Protein AF-A0A1Y1KYI5-F1 (afdb_monomer_lite)

Foldseek 3Di:
DVQVVVCVVVVNPDDAAAEAEDPPCVVQVVVVDVVSVLVCLVVPPPPVCSVRYDYDYLVNLCVVVPPPDFPCPVHPVDGCSDPVNVPVVSVVVVCVVCVVPVD

Structure (mmCIF, N/CA/C/O backbone):
data_AF-A0A1Y1KYI5-F1
#
_entry.id   AF-A0A1Y1KYI5-F1
#
loop_
_atom_site.group_PDB
_atom_site.id
_atom_site.type_symbol
_atom_site.label_atom_id
_atom_site.label_alt_id
_atom_site.label_comp_id
_atom_site.label_asym_id
_atom_site.label_entity_id
_atom_site.label_seq_id
_atom_site.pdbx_PDB_ins_code
_atom_site.Cartn_x
_atom_site.Cartn_y
_atom_site.Cartn_z
_atom_site.occupancy
_atom_site.B_iso_or_equiv
_atom_site.auth_seq_id
_atom_site.auth_comp_id
_atom_site.auth_asym_id
_atom_site.auth_atom_id
_atom_site.pdbx_PDB_model_num
ATOM 1 N N . SER A 1 1 ? -7.799 9.966 19.766 1.00 59.44 1 SER A N 1
ATOM 2 C CA . SER A 1 1 ? -7.273 9.879 18.382 1.00 59.44 1 SER A CA 1
ATOM 3 C C . SER A 1 1 ? -8.489 9.789 17.497 1.00 59.44 1 SER A C 1
ATOM 5 O O . SER A 1 1 ? -9.324 8.934 17.773 1.00 59.44 1 SER A O 1
ATOM 7 N N . MET A 1 2 ? -8.611 10.653 16.484 1.00 60.75 2 MET A N 1
ATOM 8 C CA . MET A 1 2 ? -9.833 10.775 15.669 1.00 60.75 2 MET A CA 1
ATOM 9 C C . MET A 1 2 ? -10.313 9.435 15.088 1.00 60.75 2 MET A C 1
ATOM 11 O O . MET A 1 2 ? -11.510 9.214 14.958 1.00 60.75 2 MET A O 1
ATOM 15 N N . ILE A 1 3 ? -9.393 8.511 14.795 1.00 59.81 3 ILE A N 1
ATOM 16 C CA . ILE A 1 3 ? -9.720 7.163 14.306 1.00 59.81 3 ILE A CA 1
ATOM 17 C C . ILE A 1 3 ? -10.379 6.319 15.401 1.00 59.81 3 ILE A C 1
ATOM 19 O O . ILE A 1 3 ? -11.403 5.694 15.153 1.00 59.81 3 ILE A O 1
ATOM 23 N N . ALA A 1 4 ? -9.836 6.327 16.621 1.00 58.91 4 ALA A N 1
ATOM 24 C CA . ALA A 1 4 ? -10.432 5.607 17.745 1.00 58.91 4 ALA A CA 1
ATOM 25 C C . ALA A 1 4 ? -11.825 6.163 18.082 1.00 58.91 4 ALA A C 1
ATOM 27 O O . ALA A 1 4 ? -12.750 5.402 18.345 1.00 58.91 4 ALA A O 1
ATOM 28 N N . GLU A 1 5 ? -11.991 7.484 17.998 1.00 59.66 5 GLU A N 1
ATOM 29 C CA . GLU A 1 5 ? -13.286 8.146 18.174 1.00 59.66 5 GLU A CA 1
ATOM 30 C C . GLU A 1 5 ? -14.283 7.753 17.072 1.00 59.66 5 GLU A C 1
ATOM 32 O O . GLU A 1 5 ? -15.436 7.481 17.387 1.00 59.66 5 GLU A O 1
ATOM 37 N N . LEU A 1 6 ? -13.851 7.619 15.811 1.00 59.66 6 LEU A N 1
ATOM 38 C CA . LEU A 1 6 ? -14.687 7.138 14.702 1.00 59.66 6 LEU A CA 1
ATOM 39 C C . LEU A 1 6 ? -15.076 5.653 14.846 1.00 59.66 6 LEU A C 1
ATOM 41 O O . LEU A 1 6 ? -16.246 5.296 14.670 1.00 59.66 6 LEU A O 1
ATOM 45 N N . SER A 1 7 ? -14.130 4.779 15.200 1.00 57.59 7 SER A N 1
ATOM 46 C CA . S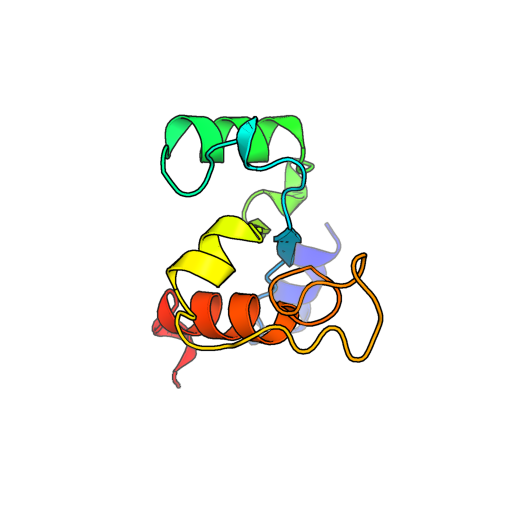ER A 1 7 ? -14.406 3.358 15.462 1.00 57.59 7 SER A CA 1
ATOM 47 C C . SER A 1 7 ? -15.364 3.173 16.644 1.00 57.59 7 SER A C 1
ATOM 49 O O . SER A 1 7 ? -16.268 2.343 16.578 1.00 57.59 7 SER A O 1
ATOM 51 N N . MET A 1 8 ? -15.232 3.983 17.700 1.00 58.41 8 MET A N 1
ATOM 52 C CA . MET A 1 8 ? -16.138 3.953 18.852 1.00 58.41 8 MET A CA 1
ATOM 53 C C . MET A 1 8 ? -17.513 4.559 18.540 1.00 58.41 8 MET A C 1
ATOM 55 O O . MET A 1 8 ? -18.531 3.967 18.891 1.00 58.41 8 MET A O 1
ATOM 59 N N . ALA A 1 9 ? -17.567 5.705 17.854 1.00 59.06 9 ALA A N 1
ATOM 60 C CA . ALA A 1 9 ? -18.816 6.392 17.518 1.00 59.06 9 ALA A CA 1
ATOM 61 C C . ALA A 1 9 ? -19.679 5.602 16.524 1.00 59.06 9 ALA A C 1
ATOM 63 O O . ALA A 1 9 ? -20.904 5.680 16.568 1.00 59.06 9 ALA A O 1
ATOM 64 N N . SER A 1 10 ? -19.057 4.805 15.652 1.00 60.72 10 SER A N 1
ATOM 65 C CA . SER A 1 10 ? -19.776 3.900 14.749 1.00 60.72 10 SER A CA 1
ATOM 66 C C . SER A 1 10 ? -20.268 2.611 15.421 1.00 60.72 10 SER A C 1
ATOM 68 O O . SER A 1 10 ? -20.989 1.839 14.788 1.00 60.72 10 SER A O 1
ATOM 70 N N . GLY A 1 11 ? -19.902 2.357 16.684 1.00 63.31 11 GLY A N 1
ATOM 71 C CA . GLY A 1 11 ? -20.197 1.103 17.378 1.00 63.31 11 GLY A CA 1
ATOM 72 C C . GLY A 1 11 ? -19.441 -0.100 16.804 1.00 63.31 11 GLY A C 1
ATOM 73 O O . GLY A 1 11 ? -19.980 -1.201 16.812 1.00 63.31 11 GLY A O 1
ATOM 74 N N . GLY A 1 12 ? -18.238 0.112 16.253 1.00 65.75 12 GLY A N 1
ATOM 75 C CA . GLY A 1 12 ? -17.418 -0.945 15.649 1.00 65.75 12 GLY A CA 1
ATOM 76 C C . GLY A 1 12 ? -17.888 -1.425 14.272 1.00 65.75 12 GLY A C 1
ATOM 77 O O . GLY A 1 12 ? -17.431 -2.458 13.805 1.00 65.75 12 GLY A O 1
ATOM 78 N N . ARG A 1 13 ? -18.799 -0.700 13.610 1.00 72.31 13 ARG A N 1
ATOM 79 C CA . ARG A 1 13 ? -19.385 -1.126 12.324 1.00 72.31 13 ARG A CA 1
ATOM 80 C C . ARG A 1 13 ? -18.467 -0.954 11.117 1.00 72.31 13 ARG A C 1
ATOM 82 O O . ARG A 1 13 ? -18.762 -1.503 10.064 1.00 72.31 13 ARG A O 1
ATOM 89 N N . TYR A 1 14 ? -17.406 -0.163 11.245 1.00 76.19 14 TYR A N 1
ATOM 90 C CA . TYR A 1 14 ? -16.504 0.134 10.139 1.00 76.19 14 TYR A CA 1
ATOM 91 C C . TYR A 1 14 ? -15.049 0.014 10.584 1.00 76.19 14 TYR A C 1
ATOM 93 O O . TYR A 1 14 ? -14.656 0.567 11.616 1.00 76.19 14 TYR A O 1
ATOM 101 N N . HIS A 1 15 ? -14.249 -0.673 9.770 1.00 85.25 15 HIS A N 1
ATOM 102 C CA . HIS A 1 15 ? -12.793 -0.664 9.859 1.00 85.25 15 HIS A CA 1
ATOM 103 C C . HIS A 1 15 ? -12.230 0.320 8.834 1.00 85.25 15 HIS A C 1
ATOM 105 O O . HIS A 1 15 ? -12.716 0.410 7.706 1.00 85.25 15 HIS A O 1
ATOM 111 N N . VAL A 1 16 ? -11.210 1.077 9.236 1.00 87.81 16 VAL A N 1
ATOM 112 C CA . VAL A 1 16 ? -10.525 2.037 8.365 1.00 87.81 16 VAL A CA 1
ATOM 113 C C . VAL A 1 16 ? -9.179 1.454 7.970 1.00 87.81 16 VAL A C 1
ATOM 115 O O . VAL A 1 16 ? -8.385 1.117 8.842 1.00 87.81 16 VAL A O 1
ATOM 118 N N . HIS A 1 17 ? -8.912 1.397 6.667 1.00 93.56 17 HIS A N 1
ATOM 119 C CA . HIS A 1 17 ? -7.629 0.972 6.111 1.00 93.56 17 HIS A CA 1
ATOM 120 C C . HIS A 1 17 ? -7.057 2.056 5.206 1.00 93.56 17 HIS A C 1
ATOM 122 O O . HIS A 1 17 ? -7.783 2.721 4.466 1.00 93.56 17 HIS A O 1
ATOM 128 N N . LEU A 1 18 ? -5.742 2.231 5.266 1.00 94.88 18 LEU A N 1
ATOM 129 C CA . LEU A 1 18 ? -4.979 3.146 4.430 1.00 94.88 18 LEU A CA 1
ATOM 130 C C . LEU A 1 18 ? -4.136 2.320 3.459 1.00 94.88 18 LEU A C 1
ATOM 132 O O . LEU A 1 18 ? -3.158 1.696 3.861 1.00 94.88 18 LEU A O 1
ATOM 136 N N . LEU A 1 19 ? -4.494 2.334 2.175 1.00 95.81 19 LEU A N 1
ATOM 137 C CA . LEU A 1 19 ? -3.682 1.715 1.126 1.00 95.81 19 LEU A CA 1
ATOM 138 C C . LEU A 1 19 ? -2.629 2.714 0.648 1.00 95.81 19 LEU A C 1
ATOM 140 O O . LEU A 1 19 ? -2.943 3.673 -0.059 1.00 95.81 19 LEU A O 1
ATOM 144 N N . VAL A 1 20 ? -1.374 2.499 1.037 1.00 95.31 20 VAL A N 1
ATOM 145 C CA . VAL A 1 20 ? -0.285 3.458 0.814 1.00 95.31 20 VAL A CA 1
ATOM 146 C C . VAL A 1 20 ? 0.680 2.925 -0.237 1.00 95.31 20 VAL A C 1
ATOM 148 O O . VAL A 1 20 ? 1.333 1.903 -0.036 1.00 95.31 20 VAL A O 1
ATOM 151 N N . GLN A 1 21 ? 0.800 3.639 -1.357 1.00 94.38 21 GLN A N 1
ATOM 152 C CA . GLN A 1 21 ? 1.774 3.274 -2.380 1.00 94.38 21 GLN A CA 1
ATOM 153 C C . GLN A 1 21 ? 3.191 3.623 -1.910 1.00 94.38 21 GLN A C 1
ATOM 155 O O . GLN A 1 21 ? 3.465 4.769 -1.546 1.00 94.38 21 GLN A O 1
ATOM 160 N N . VAL A 1 22 ? 4.114 2.670 -2.009 1.00 94.31 22 VAL A N 1
ATOM 161 C CA . VAL A 1 22 ? 5.552 2.937 -1.908 1.00 94.31 22 VAL A CA 1
ATOM 162 C C . VAL A 1 22 ? 6.106 3.206 -3.303 1.00 94.31 22 VAL A C 1
ATOM 164 O O . VAL A 1 22 ? 6.015 2.367 -4.199 1.00 94.31 22 VAL A O 1
ATOM 167 N N . LYS A 1 23 ? 6.680 4.398 -3.485 1.00 90.19 23 LYS A N 1
ATOM 168 C CA . LYS A 1 23 ? 7.430 4.765 -4.693 1.00 90.19 23 LYS A CA 1
ATOM 169 C C . LYS A 1 23 ? 8.872 4.265 -4.610 1.00 90.19 23 LYS A C 1
ATOM 171 O O . LYS A 1 23 ? 9.374 4.001 -3.520 1.00 90.19 23 LYS A O 1
ATOM 176 N N . GLU A 1 24 ? 9.535 4.186 -5.764 1.00 85.19 24 GLU A N 1
ATOM 177 C CA . GLU A 1 24 ? 10.917 3.689 -5.884 1.00 85.19 24 GLU A CA 1
ATOM 178 C C . GLU A 1 24 ? 11.087 2.282 -5.279 1.00 85.19 24 GLU A C 1
ATOM 180 O O . GLU A 1 24 ? 12.047 1.999 -4.564 1.00 85.19 24 GLU A O 1
ATOM 185 N N . ASP A 1 25 ? 10.141 1.384 -5.553 1.00 79.81 25 ASP A N 1
ATOM 186 C CA . ASP A 1 25 ? 10.071 0.042 -4.962 1.00 79.81 25 ASP A CA 1
ATOM 187 C C . ASP A 1 25 ? 11.264 -0.867 -5.303 1.00 79.81 25 ASP A C 1
ATOM 189 O O . ASP A 1 25 ? 11.590 -1.759 -4.524 1.00 79.81 25 ASP A O 1
ATOM 193 N N . GLY A 1 26 ? 12.018 -0.578 -6.367 1.00 83.75 26 GLY A N 1
ATOM 194 C CA . GLY A 1 26 ? 13.325 -1.204 -6.609 1.00 83.75 26 GLY A CA 1
ATOM 195 C C . GLY A 1 26 ? 14.361 -0.950 -5.498 1.00 83.75 26 GLY A C 1
ATOM 196 O O . GLY A 1 26 ? 15.224 -1.790 -5.258 1.00 83.75 26 GLY A O 1
ATOM 197 N N . LYS A 1 27 ? 14.270 0.177 -4.776 1.00 86.50 27 LYS A N 1
ATOM 198 C CA . LYS A 1 27 ? 15.087 0.462 -3.576 1.00 86.50 27 LYS A CA 1
ATOM 199 C C . LYS A 1 27 ? 14.444 -0.074 -2.294 1.00 86.50 27 LYS A C 1
ATOM 201 O O . LYS A 1 27 ? 15.077 -0.082 -1.238 1.00 86.50 27 LYS A O 1
ATOM 206 N N . HIS A 1 28 ? 13.175 -0.469 -2.369 1.00 86.50 28 HIS A N 1
ATOM 207 C CA . HIS A 1 28 ? 12.318 -0.768 -1.228 1.00 86.50 28 HIS A CA 1
ATOM 208 C C . HIS A 1 28 ? 11.478 -2.009 -1.527 1.00 86.50 28 HIS A C 1
ATOM 210 O O . HIS A 1 28 ? 10.283 -1.878 -1.807 1.00 86.50 28 HIS A O 1
ATOM 216 N N . PRO A 1 29 ? 12.088 -3.207 -1.471 1.00 86.75 29 PRO A N 1
ATOM 217 C CA . PRO A 1 29 ? 11.473 -4.456 -1.916 1.00 86.75 29 PRO A CA 1
ATOM 218 C C . PRO A 1 29 ? 10.446 -4.990 -0.901 1.00 86.75 29 PRO A C 1
ATOM 220 O O . PRO A 1 29 ? 10.481 -6.151 -0.511 1.00 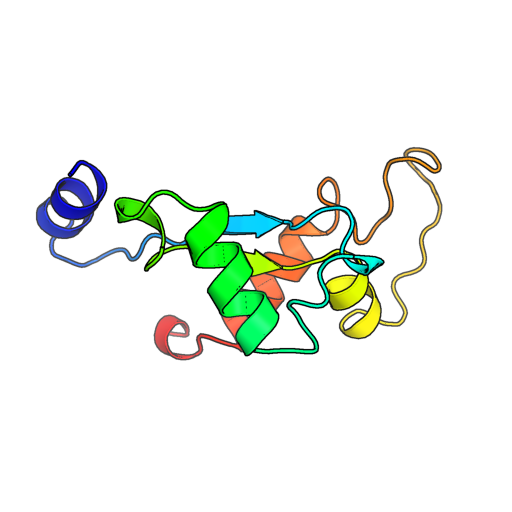86.75 29 PRO A O 1
ATOM 223 N N . ILE A 1 30 ? 9.506 -4.144 -0.470 1.00 91.12 30 ILE A N 1
ATOM 224 C CA . ILE A 1 30 ? 8.541 -4.419 0.603 1.00 91.12 30 ILE A CA 1
ATOM 225 C C . ILE A 1 30 ? 7.603 -5.595 0.306 1.00 91.12 30 ILE A C 1
ATOM 227 O O . ILE A 1 30 ? 6.994 -6.138 1.218 1.00 91.12 30 ILE A O 1
ATOM 231 N N . TRP A 1 31 ? 7.461 -5.978 -0.964 1.00 86.19 31 TRP A N 1
ATOM 232 C CA . TRP A 1 31 ? 6.623 -7.104 -1.371 1.00 86.19 31 TRP A CA 1
ATOM 233 C C . TRP A 1 31 ? 7.391 -8.437 -1.386 1.00 86.19 31 TRP A C 1
ATOM 235 O O . TRP A 1 31 ? 6.765 -9.491 -1.352 1.00 86.19 31 TRP A O 1
ATOM 245 N N . ALA A 1 32 ? 8.728 -8.397 -1.432 1.00 87.44 32 ALA A N 1
ATOM 246 C CA . ALA A 1 32 ? 9.596 -9.576 -1.472 1.00 87.44 32 ALA A CA 1
ATOM 247 C C . ALA A 1 32 ? 10.302 -9.851 -0.130 1.00 87.44 32 ALA A C 1
ATOM 249 O O . ALA A 1 32 ? 10.770 -10.965 0.094 1.00 87.44 32 ALA A O 1
ATOM 250 N N . ASP A 1 33 ? 10.377 -8.853 0.755 1.00 92.25 33 ASP A N 1
ATOM 251 C CA . ASP A 1 33 ? 11.044 -8.932 2.055 1.00 92.25 33 ASP A CA 1
ATOM 252 C C . ASP A 1 33 ? 10.169 -8.316 3.160 1.00 92.25 33 ASP A C 1
ATOM 254 O O . ASP A 1 33 ? 9.871 -7.116 3.171 1.00 92.25 33 ASP A O 1
ATOM 258 N N . HIS A 1 34 ? 9.773 -9.157 4.118 1.00 92.56 34 HIS A N 1
ATOM 259 C CA . HIS A 1 34 ? 8.936 -8.759 5.245 1.00 92.56 34 HIS A CA 1
ATOM 260 C C . HIS A 1 34 ? 9.656 -7.823 6.228 1.00 92.56 34 HIS A C 1
ATOM 262 O O . HIS A 1 34 ? 9.029 -6.918 6.782 1.00 92.56 34 HIS A O 1
ATOM 268 N N . GLU A 1 35 ? 10.967 -7.975 6.434 1.00 95.00 35 GLU A N 1
ATOM 269 C CA . GLU A 1 35 ? 11.716 -7.060 7.301 1.00 95.00 35 GLU A CA 1
ATOM 270 C C . GLU A 1 35 ? 11.795 -5.668 6.668 1.00 95.00 35 GLU A C 1
ATOM 272 O O . GLU A 1 35 ? 11.576 -4.659 7.347 1.00 95.00 35 GLU A O 1
ATOM 277 N N . ALA A 1 36 ? 12.015 -5.603 5.350 1.00 94.00 36 ALA A N 1
ATOM 278 C CA . ALA A 1 36 ? 11.962 -4.352 4.599 1.00 94.00 36 ALA A CA 1
ATOM 279 C C . ALA A 1 36 ? 10.575 -3.688 4.675 1.00 94.00 36 ALA A C 1
ATOM 281 O O . ALA A 1 36 ? 10.493 -2.464 4.818 1.00 94.00 36 ALA A O 1
ATOM 282 N N . TYR A 1 37 ? 9.492 -4.475 4.631 1.00 95.19 37 TYR A N 1
ATOM 283 C CA . TYR A 1 37 ? 8.119 -3.992 4.821 1.00 95.19 37 TYR A CA 1
ATOM 284 C C . TYR A 1 37 ? 7.926 -3.338 6.195 1.00 95.19 37 TYR A C 1
ATOM 286 O O . TYR A 1 37 ? 7.516 -2.177 6.282 1.00 95.19 37 TYR A O 1
ATOM 294 N N . LEU A 1 38 ? 8.266 -4.053 7.273 1.00 95.12 38 LEU A N 1
ATOM 295 C CA . LEU A 1 38 ? 8.104 -3.556 8.642 1.00 95.12 38 LEU A CA 1
ATOM 296 C C . LEU A 1 38 ? 8.967 -2.322 8.900 1.00 95.12 38 LEU A C 1
ATOM 298 O O . LEU A 1 38 ? 8.497 -1.339 9.478 1.00 95.12 38 LEU A O 1
ATOM 302 N N . LYS A 1 39 ? 10.222 -2.344 8.440 1.00 94.88 39 LYS A N 1
ATOM 303 C CA . LYS A 1 39 ? 11.122 -1.193 8.524 1.00 94.88 39 LYS A CA 1
ATOM 304 C C . LYS A 1 39 ? 10.511 0.020 7.833 1.00 94.88 39 LYS A C 1
ATOM 306 O O . LYS A 1 39 ? 10.459 1.094 8.428 1.00 94.88 39 LYS A O 1
ATOM 311 N N . ARG A 1 40 ? 9.982 -0.159 6.619 1.00 94.69 40 ARG A N 1
ATOM 312 C CA . ARG A 1 40 ? 9.342 0.924 5.876 1.00 94.69 40 ARG A CA 1
ATOM 313 C C . ARG A 1 40 ? 8.140 1.493 6.626 1.00 94.69 40 ARG A C 1
ATOM 315 O O . ARG A 1 40 ? 8.069 2.710 6.772 1.00 94.69 40 ARG A O 1
ATOM 322 N N . ILE A 1 41 ? 7.231 0.652 7.131 1.00 95.69 41 ILE A N 1
ATOM 323 C CA . ILE A 1 41 ? 6.094 1.120 7.943 1.00 95.69 41 ILE A CA 1
ATOM 324 C C . ILE A 1 41 ? 6.583 1.979 9.110 1.00 95.69 41 ILE A C 1
ATOM 326 O O . ILE A 1 41 ? 6.100 3.096 9.291 1.00 95.69 41 ILE A O 1
ATOM 330 N N . ASN A 1 42 ? 7.571 1.490 9.858 1.00 95.88 42 ASN A N 1
ATOM 331 C CA . ASN 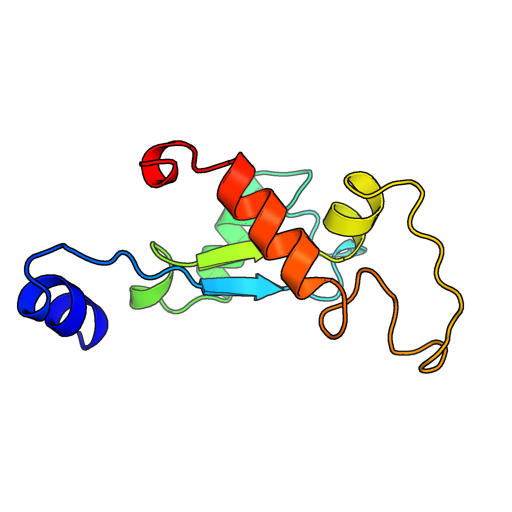A 1 42 ? 8.078 2.178 11.040 1.00 95.88 42 ASN A CA 1
ATOM 332 C C . ASN A 1 42 ? 8.753 3.520 10.722 1.00 95.88 42 ASN A C 1
ATOM 334 O O . ASN A 1 42 ? 8.664 4.450 11.521 1.00 95.88 42 ASN A O 1
ATOM 338 N N . GLU A 1 43 ? 9.417 3.626 9.570 1.00 95.12 43 GLU A N 1
ATOM 339 C CA . GLU A 1 43 ? 10.132 4.832 9.146 1.00 95.12 43 GLU A CA 1
ATOM 340 C C . GLU A 1 43 ? 9.223 5.883 8.495 1.00 95.12 43 GLU A C 1
ATOM 342 O O . GLU A 1 43 ? 9.507 7.075 8.605 1.00 95.12 43 GLU A O 1
ATOM 347 N N . THR A 1 44 ? 8.153 5.473 7.801 1.00 94.38 44 THR A N 1
ATOM 348 C CA . THR A 1 44 ? 7.344 6.407 6.993 1.00 94.38 44 THR A CA 1
ATOM 349 C C . THR A 1 44 ? 5.933 6.655 7.488 1.00 94.38 44 THR A C 1
ATOM 351 O O . THR A 1 44 ? 5.348 7.672 7.124 1.00 94.38 44 THR A O 1
ATOM 354 N N . ILE A 1 45 ? 5.361 5.742 8.269 1.00 95.69 45 ILE A N 1
ATOM 355 C CA . ILE A 1 45 ? 3.976 5.855 8.723 1.00 95.69 45 ILE A CA 1
ATOM 356 C C . ILE A 1 45 ? 3.973 6.337 10.180 1.00 95.69 45 ILE A C 1
ATOM 358 O O . ILE A 1 45 ? 4.605 5.694 11.027 1.00 95.69 45 ILE 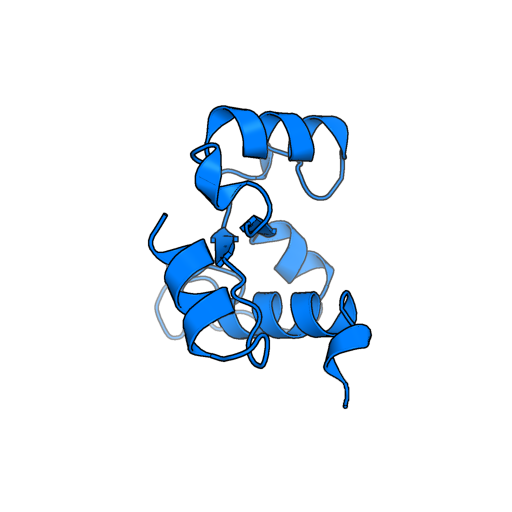A O 1
ATOM 362 N N . PRO A 1 46 ? 3.269 7.440 10.509 1.00 95.75 46 PRO A N 1
ATOM 363 C CA . PRO A 1 46 ? 3.118 7.877 11.894 1.00 95.75 46 PRO A CA 1
ATOM 364 C C . PRO A 1 46 ? 2.527 6.764 12.762 1.00 95.75 46 PRO A C 1
ATOM 366 O O . PRO A 1 46 ? 1.679 5.996 12.301 1.00 95.75 46 PRO A O 1
ATOM 369 N N . LYS A 1 47 ? 2.978 6.669 14.019 1.00 93.88 47 LYS A N 1
ATOM 370 C CA . LYS A 1 47 ? 2.698 5.528 14.911 1.00 93.88 47 LYS A CA 1
ATOM 371 C C . LYS A 1 47 ? 1.209 5.207 15.033 1.00 93.88 47 LYS A C 1
ATOM 373 O O . LYS A 1 47 ? 0.831 4.043 15.072 1.00 93.88 47 LYS A O 1
ATOM 378 N N . GLU A 1 48 ? 0.365 6.229 15.059 1.00 92.06 48 GLU A N 1
ATOM 379 C CA . GLU A 1 48 ? -1.088 6.118 15.164 1.00 92.06 48 GLU A CA 1
ATOM 380 C C . GLU A 1 48 ? -1.765 5.483 13.938 1.00 92.06 48 GLU A C 1
ATOM 382 O O . GLU A 1 48 ? -2.888 4.997 14.058 1.00 92.06 48 GLU A O 1
ATOM 387 N N . PHE A 1 49 ? -1.096 5.459 12.781 1.00 93.94 49 PHE A N 1
ATOM 388 C CA . PHE A 1 49 ? -1.613 4.897 11.530 1.00 93.94 49 PHE A CA 1
ATOM 389 C C . PHE A 1 49 ? -0.962 3.565 11.146 1.00 93.94 49 PHE A C 1
ATOM 391 O O . PHE A 1 49 ? -1.443 2.911 10.224 1.00 93.94 49 PHE A O 1
ATOM 398 N N . GLN A 1 50 ? 0.105 3.135 11.828 1.00 94.50 50 GLN A N 1
ATOM 399 C CA . GLN A 1 50 ? 0.852 1.923 11.459 1.00 94.50 50 GLN A CA 1
ATOM 400 C C . GLN A 1 50 ? -0.029 0.668 11.443 1.00 94.50 50 GLN A C 1
ATOM 402 O O . GLN A 1 50 ? 0.109 -0.154 10.547 1.00 94.50 50 GLN A O 1
ATOM 407 N N . GLY A 1 51 ? -0.979 0.554 12.377 1.00 91.56 51 GLY A N 1
ATOM 408 C CA . GLY A 1 51 ? -1.932 -0.562 12.427 1.00 91.56 51 GLY A CA 1
ATOM 409 C C . GLY A 1 51 ? -3.059 -0.506 11.388 1.00 91.56 51 GLY A C 1
ATOM 410 O O . GLY A 1 51 ? -3.847 -1.440 11.315 1.00 91.56 51 GLY A O 1
ATOM 411 N N . LEU A 1 52 ? -3.158 0.579 10.614 1.00 93.75 52 LEU A N 1
ATOM 412 C CA . LEU A 1 52 ? -4.178 0.777 9.575 1.00 93.75 52 LEU A CA 1
ATOM 413 C C . LEU A 1 52 ? -3.573 0.797 8.169 1.00 93.75 52 LEU A C 1
ATOM 415 O O . LEU A 1 52 ? -4.304 0.784 7.182 1.00 93.75 52 LEU A O 1
ATOM 419 N N . ALA A 1 53 ? -2.249 0.911 8.065 1.00 96.00 53 ALA A N 1
ATOM 420 C CA . ALA A 1 53 ? -1.559 1.073 6.802 1.00 96.00 53 ALA A CA 1
ATOM 421 C C . ALA A 1 53 ? -1.227 -0.285 6.185 1.00 96.00 53 ALA A C 1
ATOM 423 O O . ALA A 1 53 ? -0.490 -1.085 6.759 1.00 96.00 53 ALA A O 1
ATOM 424 N N . THR A 1 54 ? -1.709 -0.494 4.966 1.00 95.75 54 THR A N 1
ATOM 425 C CA . THR A 1 54 ? -1.258 -1.576 4.094 1.00 95.75 54 THR A CA 1
ATOM 426 C C . THR A 1 54 ? -0.450 -0.967 2.962 1.00 95.75 54 THR A C 1
ATOM 428 O O . THR A 1 54 ? -0.953 -0.132 2.203 1.00 95.75 54 THR A O 1
ATOM 431 N N . LEU A 1 55 ? 0.824 -1.349 2.869 1.00 95.62 55 LEU A N 1
ATOM 432 C CA . LEU A 1 55 ? 1.692 -0.858 1.805 1.00 95.62 55 LEU A CA 1
ATOM 433 C C . LEU A 1 55 ? 1.501 -1.687 0.534 1.00 95.62 55 LEU A C 1
ATOM 435 O O . LEU A 1 55 ? 1.353 -2.904 0.597 1.00 95.62 55 LEU A O 1
ATOM 439 N N . TRP A 1 56 ? 1.565 -1.030 -0.620 1.00 95.56 56 TRP A N 1
ATOM 440 C CA . TRP A 1 56 ? 1.548 -1.683 -1.928 1.00 95.56 56 TRP A CA 1
ATOM 441 C C . TRP A 1 56 ? 2.529 -1.003 -2.887 1.00 95.56 56 TRP A C 1
ATOM 443 O O . TRP A 1 56 ? 2.926 0.146 -2.668 1.00 95.56 56 TRP A O 1
ATOM 453 N N . THR A 1 57 ? 2.933 -1.692 -3.957 1.00 94.56 57 THR A N 1
ATOM 454 C CA . THR A 1 57 ? 3.828 -1.114 -4.976 1.00 94.56 57 THR A CA 1
ATOM 455 C C . THR A 1 57 ? 3.329 -1.332 -6.397 1.00 94.56 57 THR A C 1
ATOM 457 O O . THR A 1 57 ? 2.518 -2.217 -6.668 1.00 94.56 57 THR A O 1
ATOM 460 N N . GLU A 1 58 ? 3.831 -0.518 -7.326 1.00 92.81 58 GLU A N 1
ATOM 461 C CA . GLU A 1 58 ? 3.525 -0.674 -8.748 1.00 92.81 58 GLU A CA 1
ATOM 462 C C . GLU A 1 58 ? 4.062 -2.001 -9.301 1.00 92.81 58 GLU A C 1
ATOM 464 O O 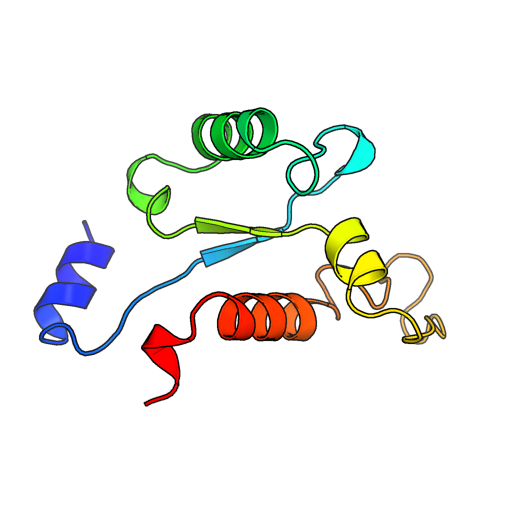. GLU A 1 58 ? 3.331 -2.706 -9.995 1.00 92.81 58 GLU A O 1
ATOM 469 N N . THR A 1 59 ? 5.285 -2.401 -8.930 1.00 91.81 59 THR A N 1
ATOM 470 C CA . THR A 1 59 ? 5.856 -3.693 -9.349 1.00 91.81 59 THR A CA 1
ATOM 471 C C . THR A 1 59 ? 5.041 -4.871 -8.820 1.00 91.81 59 THR A C 1
ATOM 473 O O . THR A 1 59 ? 4.838 -5.847 -9.539 1.00 91.81 59 THR A O 1
ATOM 476 N N . GLN A 1 60 ? 4.518 -4.781 -7.593 1.00 93.56 60 GLN A N 1
ATOM 477 C CA . GLN A 1 60 ? 3.619 -5.797 -7.046 1.00 93.56 60 GLN A CA 1
ATOM 478 C C . GLN A 1 60 ? 2.334 -5.905 -7.880 1.00 93.56 60 GLN A C 1
ATOM 480 O O . GLN A 1 60 ? 1.917 -7.011 -8.220 1.00 93.56 60 GLN A O 1
ATOM 485 N N . MET A 1 61 ? 1.718 -4.775 -8.248 1.00 94.38 61 MET A N 1
ATOM 486 C CA . MET A 1 61 ? 0.512 -4.785 -9.083 1.00 94.38 61 MET A CA 1
ATOM 487 C C . MET A 1 61 ? 0.800 -5.329 -10.483 1.00 94.38 61 MET A C 1
ATOM 489 O O . MET A 1 61 ? 0.018 -6.128 -10.987 1.00 94.38 61 MET A O 1
ATOM 493 N N . LEU A 1 62 ? 1.942 -4.982 -11.079 1.00 92.06 62 LEU A N 1
ATOM 494 C CA . LEU A 1 62 ? 2.394 -5.561 -12.346 1.00 92.06 62 LEU A CA 1
ATOM 495 C C . LEU A 1 62 ? 2.548 -7.089 -12.260 1.00 92.06 62 LEU A C 1
ATOM 497 O O . LEU A 1 62 ? 2.163 -7.807 -13.181 1.00 92.06 62 LEU A O 1
ATOM 501 N N . ALA A 1 63 ? 3.105 -7.593 -11.157 1.00 91.94 63 ALA A N 1
ATOM 502 C CA . ALA A 1 63 ? 3.319 -9.022 -10.957 1.00 91.94 63 ALA A CA 1
ATOM 503 C C . ALA A 1 63 ? 2.011 -9.803 -10.749 1.00 91.94 63 ALA A C 1
ATOM 505 O O . ALA A 1 63 ? 1.925 -10.945 -11.197 1.00 91.94 63 ALA A O 1
ATOM 506 N N . LEU A 1 64 ? 1.016 -9.207 -10.085 1.00 94.12 64 LEU A N 1
ATOM 507 C CA . LEU A 1 64 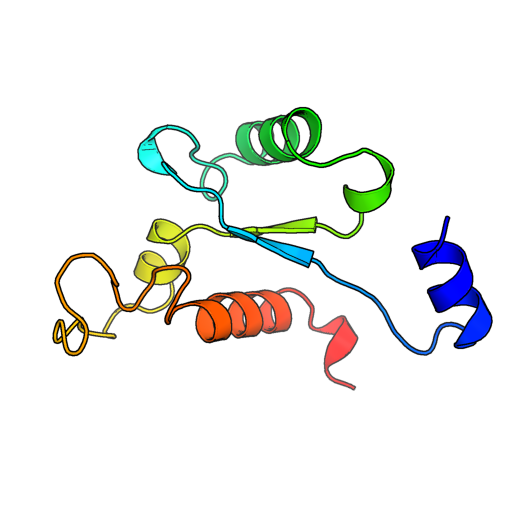? -0.278 -9.837 -9.797 1.00 94.12 64 LEU A CA 1
ATOM 508 C C . LEU A 1 64 ? -1.262 -9.740 -10.969 1.00 94.12 64 LEU A C 1
ATOM 510 O O . LEU A 1 64 ? -1.963 -10.703 -11.266 1.00 94.12 64 LEU A O 1
ATOM 514 N N . TYR A 1 65 ? -1.303 -8.597 -11.650 1.00 93.75 65 TYR A N 1
ATOM 515 C CA . TYR A 1 65 ? -2.247 -8.309 -12.731 1.00 93.75 65 TYR A CA 1
ATOM 516 C C . TYR A 1 65 ? -1.588 -8.449 -14.104 1.00 93.75 65 TYR A C 1
ATOM 518 O O . TYR A 1 65 ? -1.690 -7.586 -14.980 1.00 93.75 65 TYR A O 1
ATOM 526 N N . GLN A 1 66 ? -0.908 -9.579 -14.301 1.00 89.00 66 GLN A N 1
ATOM 527 C CA . GLN A 1 66 ? -0.295 -9.909 -15.583 1.00 89.00 66 GLN A CA 1
ATOM 528 C C . GLN A 1 66 ? -1.359 -9.947 -16.687 1.00 89.00 66 GLN A C 1
ATOM 530 O O . GLN A 1 66 ? -2.454 -10.476 -16.506 1.00 89.00 66 GLN A O 1
ATOM 535 N N . GLY A 1 67 ? -1.032 -9.383 -17.851 1.00 87.44 67 GLY A N 1
ATOM 536 C CA . GLY A 1 67 ? -1.947 -9.317 -18.996 1.00 87.44 67 GLY A CA 1
ATOM 537 C C . GLY A 1 67 ? -2.774 -8.032 -19.084 1.00 87.44 67 GLY A C 1
ATOM 538 O O . GLY A 1 67 ? -3.497 -7.849 -20.063 1.00 87.44 67 GLY A O 1
ATOM 539 N N . ILE A 1 68 ? -2.633 -7.103 -18.131 1.00 87.62 68 ILE A N 1
ATOM 540 C CA . ILE A 1 68 ? -3.109 -5.729 -18.308 1.00 87.62 68 ILE A CA 1
ATOM 541 C C . ILE A 1 68 ? -2.031 -4.932 -19.043 1.00 87.62 68 ILE A C 1
ATOM 543 O O . ILE A 1 68 ? -1.026 -4.512 -18.472 1.00 87.62 68 ILE A O 1
ATOM 547 N N . TYR A 1 69 ? -2.235 -4.735 -20.342 1.00 82.44 69 TYR A N 1
ATOM 548 C CA . TYR A 1 69 ? -1.302 -3.979 -21.169 1.00 82.44 69 TYR A CA 1
ATOM 549 C C . TYR A 1 69 ? -1.502 -2.482 -20.994 1.00 82.44 69 TYR A C 1
ATOM 551 O O . TYR A 1 69 ? -2.624 -1.968 -21.062 1.00 82.44 69 TYR A O 1
ATOM 559 N N . ASP A 1 70 ? -0.393 -1.770 -20.821 1.00 80.06 70 ASP A N 1
ATOM 560 C CA . ASP A 1 70 ? -0.436 -0.324 -20.862 1.00 80.06 70 ASP A CA 1
ATOM 561 C C . ASP A 1 70 ? -0.482 0.169 -22.306 1.00 80.06 70 ASP A C 1
ATOM 563 O O . ASP A 1 70 ? 0.459 -0.001 -23.079 1.00 80.06 70 ASP A O 1
ATOM 567 N N . LEU A 1 71 ? -1.603 0.785 -22.666 1.00 77.88 71 LEU A N 1
ATOM 568 C CA . LEU A 1 71 ? -1.787 1.431 -23.963 1.00 77.88 71 LEU A CA 1
ATOM 569 C C . LEU A 1 71 ? -1.352 2.904 -23.943 1.00 77.88 71 LEU A C 1
ATOM 571 O O . LEU A 1 71 ? -1.580 3.613 -24.921 1.00 77.88 71 LEU A O 1
ATOM 575 N N . TRP A 1 72 ? -0.793 3.390 -22.827 1.00 74.19 72 TRP A N 1
ATOM 576 C CA . TRP A 1 72 ? -0.341 4.770 -22.633 1.00 74.19 72 TRP A CA 1
ATOM 577 C C . TRP A 1 72 ? -1.399 5.824 -22.978 1.00 74.19 72 TRP A C 1
ATOM 579 O O . TRP A 1 72 ? -1.081 6.939 -23.386 1.00 74.19 72 TRP A O 1
ATOM 589 N N . THR A 1 73 ? -2.683 5.513 -22.773 1.00 73.12 73 THR A N 1
ATOM 590 C CA . THR A 1 73 ? -3.820 6.401 -23.096 1.00 73.12 73 THR A CA 1
ATOM 591 C C . THR A 1 73 ? -3.743 7.760 -22.383 1.00 73.12 73 THR A C 1
ATOM 593 O O . THR A 1 73 ? -4.416 8.713 -22.770 1.00 73.12 73 THR A O 1
ATOM 596 N N . ARG A 1 74 ? -2.930 7.859 -21.324 1.00 76.00 74 ARG A N 1
ATOM 597 C CA . ARG A 1 74 ? -2.667 9.078 -20.547 1.00 76.00 74 ARG A CA 1
ATOM 598 C C . ARG A 1 74 ? -1.186 9.508 -20.559 1.00 76.00 74 ARG A C 1
ATOM 600 O O . ARG A 1 74 ? -0.834 10.408 -19.809 1.00 76.00 74 ARG A O 1
ATOM 607 N N . GLY A 1 75 ? -0.350 8.914 -21.415 1.00 78.06 75 GLY A N 1
ATOM 608 C CA . GLY A 1 75 ? 1.091 9.181 -21.514 1.00 78.06 75 GLY A CA 1
ATOM 609 C C . GLY A 1 75 ? 1.976 8.244 -20.669 1.00 78.06 75 GLY A C 1
ATOM 610 O O . GLY A 1 75 ? 1.451 7.527 -19.815 1.00 78.06 75 GLY A O 1
ATOM 611 N N . PRO A 1 76 ? 3.305 8.247 -20.909 1.00 79.75 76 PRO A N 1
ATOM 612 C CA . PRO A 1 76 ? 4.280 7.343 -20.282 1.00 79.75 76 PRO A CA 1
ATOM 613 C C . PRO A 1 76 ? 4.425 7.511 -18.763 1.00 79.75 76 PRO A C 1
ATOM 615 O O . PRO A 1 76 ? 4.852 6.595 -18.068 1.00 79.75 76 PRO A O 1
ATOM 618 N N . ASP A 1 77 ? 4.039 8.670 -18.235 1.00 83.69 77 ASP A N 1
ATOM 619 C CA . ASP A 1 77 ? 4.202 9.005 -16.817 1.00 83.69 77 ASP A CA 1
ATOM 620 C C . ASP A 1 77 ? 3.025 8.542 -15.940 1.00 83.69 77 ASP A C 1
ATOM 622 O O . ASP A 1 77 ? 3.028 8.743 -14.725 1.00 83.69 77 ASP A O 1
ATOM 626 N N . LEU A 1 78 ? 1.992 7.941 -16.543 1.00 84.88 78 LEU A N 1
ATOM 627 C CA . LEU A 1 78 ? 0.789 7.463 -15.854 1.00 84.88 78 LEU A CA 1
ATOM 628 C C . LEU A 1 78 ? 0.539 5.980 -16.152 1.00 84.88 78 LEU A C 1
ATOM 630 O O . LEU A 1 78 ? -0.474 5.642 -16.786 1.00 84.88 78 LEU A O 1
ATOM 634 N N . PRO A 1 79 ? 1.446 5.101 -15.689 1.00 87.50 79 PRO A N 1
ATOM 635 C CA . PRO A 1 79 ? 1.364 3.688 -15.985 1.00 87.50 79 PRO A CA 1
ATOM 636 C C . PRO A 1 79 ? 0.078 3.065 -15.431 1.00 87.50 79 PRO A C 1
ATOM 638 O O . PRO A 1 79 ? -0.449 3.480 -14.394 1.00 87.50 79 PRO A O 1
ATOM 641 N N . VAL A 1 80 ? -0.440 2.042 -16.111 1.00 90.69 80 VAL A N 1
ATOM 642 C CA . VAL A 1 80 ? -1.704 1.373 -15.756 1.00 90.69 80 VAL A CA 1
ATOM 643 C C . VAL A 1 80 ? -1.675 0.736 -14.361 1.00 90.69 80 VAL A C 1
ATOM 645 O O . VAL A 1 80 ? -2.705 0.704 -13.691 1.00 90.69 80 VAL A O 1
ATOM 648 N N . HIS A 1 81 ? -0.498 0.318 -13.895 1.00 92.62 81 HIS A N 1
ATOM 649 C CA . HIS A 1 81 ? -0.279 -0.249 -12.560 1.00 92.62 81 HIS A CA 1
ATOM 650 C C . HIS A 1 81 ? 0.087 0.815 -11.506 1.00 92.62 81 HIS A C 1
ATOM 652 O O . HIS A 1 81 ? 0.133 0.516 -10.313 1.00 92.62 81 HIS A O 1
ATOM 658 N N . GLY A 1 82 ? 0.343 2.058 -11.926 1.00 89.88 82 GLY A N 1
ATOM 659 C CA . GLY A 1 82 ? 0.731 3.153 -11.039 1.00 89.88 82 GLY A CA 1
ATOM 660 C C . GLY A 1 82 ? -0.449 3.771 -10.291 1.00 89.88 82 GLY A C 1
ATOM 661 O O . GLY A 1 82 ? -1.611 3.501 -10.585 1.00 89.88 82 GLY A O 1
ATOM 662 N N . VAL A 1 83 ? -0.169 4.668 -9.342 1.00 89.00 83 VAL A N 1
ATOM 663 C CA . VAL A 1 83 ? -1.165 5.265 -8.419 1.00 89.00 83 VAL A CA 1
ATOM 664 C C . VAL A 1 83 ? -2.398 5.871 -9.074 1.00 89.00 83 VAL A C 1
ATOM 666 O O . VAL A 1 83 ? -3.452 5.925 -8.461 1.00 89.00 83 VAL A O 1
ATOM 669 N N . TYR A 1 84 ? -2.306 6.343 -10.312 1.00 88.88 84 TYR A N 1
ATOM 670 C CA . TYR A 1 84 ? -3.458 6.957 -10.960 1.00 88.88 84 TYR A CA 1
ATOM 671 C C . TYR A 1 84 ? -4.503 5.924 -11.413 1.00 88.88 84 TYR A C 1
ATOM 673 O O . TYR A 1 84 ? -5.695 6.218 -11.426 1.00 88.88 84 TYR A O 1
ATOM 681 N N . ARG A 1 85 ? -4.072 4.713 -11.789 1.00 89.12 85 ARG A N 1
ATOM 682 C CA . ARG A 1 85 ? -4.929 3.699 -12.438 1.00 89.12 85 ARG A CA 1
ATOM 683 C C . ARG A 1 85 ? -4.962 2.366 -11.690 1.00 89.12 85 ARG A C 1
ATOM 685 O O . ARG A 1 85 ? -5.984 1.690 -11.709 1.00 89.12 85 ARG A O 1
ATOM 692 N N . GLY A 1 86 ? -3.890 2.033 -10.981 1.00 90.44 86 GLY A N 1
ATOM 693 C CA . GLY A 1 86 ? -3.717 0.809 -10.203 1.00 90.44 86 GLY A CA 1
ATOM 694 C C . GLY A 1 86 ? -4.377 0.822 -8.822 1.00 90.44 86 GLY A C 1
ATOM 695 O O . GLY A 1 86 ? -4.316 -0.183 -8.123 1.00 90.44 86 GLY A O 1
ATOM 696 N N . LEU A 1 87 ? -5.046 1.906 -8.403 1.00 92.06 87 LEU A N 1
ATOM 697 C CA . LEU A 1 87 ? -5.715 1.949 -7.089 1.00 92.06 87 LEU A CA 1
ATOM 698 C C . LEU A 1 87 ? -6.760 0.843 -6.924 1.00 92.06 87 LEU A C 1
ATOM 700 O O . LEU A 1 87 ? -6.839 0.223 -5.867 1.00 92.06 87 LEU A O 1
ATOM 704 N N . SER A 1 88 ? -7.537 0.561 -7.973 1.00 93.44 88 SER A N 1
ATOM 705 C CA . SER A 1 88 ? -8.508 -0.535 -7.945 1.00 93.44 88 SER A CA 1
ATOM 706 C C . SER A 1 88 ? -7.831 -1.901 -7.819 1.00 93.44 88 SER A C 1
ATOM 708 O O . SER A 1 88 ? -8.367 -2.763 -7.136 1.00 93.44 88 SER A O 1
ATOM 710 N N . MET A 1 89 ? -6.643 -2.078 -8.408 1.00 95.94 89 MET A N 1
ATOM 711 C CA . MET A 1 89 ? -5.853 -3.309 -8.295 1.00 95.94 89 MET A CA 1
ATOM 712 C C . MET A 1 89 ? -5.363 -3.522 -6.859 1.00 95.94 89 MET A C 1
ATOM 714 O O . MET A 1 89 ? -5.503 -4.615 -6.310 1.00 95.94 89 MET A O 1
ATOM 718 N N . ALA A 1 90 ? -4.845 -2.463 -6.227 1.00 95.94 90 ALA A N 1
ATOM 719 C CA . ALA A 1 90 ? -4.407 -2.503 -4.835 1.00 95.94 90 ALA A CA 1
ATOM 720 C C . ALA A 1 90 ? -5.579 -2.790 -3.886 1.00 95.94 90 ALA A C 1
ATOM 722 O O . ALA A 1 90 ? -5.450 -3.602 -2.976 1.00 95.94 90 ALA A O 1
ATOM 723 N N . MET A 1 91 ? -6.741 -2.178 -4.133 1.00 95.75 91 MET A N 1
ATOM 724 C CA . MET A 1 91 ? -7.958 -2.417 -3.354 1.00 95.75 91 MET A CA 1
ATOM 725 C C . MET A 1 91 ? -8.492 -3.846 -3.518 1.00 95.75 91 MET A C 1
ATOM 727 O O . MET A 1 91 ? -8.822 -4.486 -2.526 1.00 95.75 91 MET A O 1
ATOM 731 N N . GLN A 1 92 ? -8.514 -4.379 -4.740 1.00 95.44 92 GLN A N 1
ATOM 732 C CA . GLN A 1 92 ? -8.894 -5.772 -4.995 1.00 95.44 92 GLN A CA 1
ATOM 733 C C . GLN A 1 92 ? -7.924 -6.758 -4.338 1.00 95.44 92 GLN A C 1
ATOM 735 O O . GLN A 1 92 ? -8.356 -7.746 -3.751 1.00 95.44 92 GLN A O 1
ATOM 740 N N . HIS A 1 93 ? -6.618 -6.481 -4.394 1.00 95.88 93 HIS A N 1
ATOM 741 C CA . HIS A 1 93 ? -5.623 -7.320 -3.735 1.00 95.88 93 HIS A CA 1
ATOM 742 C C . HIS A 1 93 ? -5.764 -7.278 -2.210 1.00 95.88 93 HIS A C 1
ATOM 744 O O . HIS A 1 93 ? -5.702 -8.321 -1.569 1.00 95.88 93 HIS A O 1
ATOM 750 N N . PHE A 1 94 ? -6.013 -6.096 -1.639 1.00 96.25 94 PHE A N 1
ATOM 751 C CA . PHE A 1 94 ? -6.337 -5.950 -0.224 1.00 96.25 94 PHE A CA 1
ATOM 752 C C . PHE A 1 94 ? -7.566 -6.789 0.148 1.00 96.25 94 PHE A C 1
ATOM 754 O O . PHE A 1 94 ? -7.482 -7.606 1.054 1.00 96.25 94 PHE A O 1
ATOM 761 N N . ALA A 1 95 ? -8.675 -6.664 -0.587 1.00 95.00 95 ALA A N 1
ATOM 762 C CA . ALA A 1 95 ? -9.880 -7.452 -0.323 1.00 95.00 95 ALA A CA 1
ATOM 763 C C . ALA A 1 95 ? -9.606 -8.967 -0.376 1.00 95.00 95 ALA A C 1
ATOM 765 O O . ALA A 1 95 ? -10.019 -9.696 0.517 1.00 95.00 95 ALA A O 1
ATOM 766 N N . TYR A 1 96 ? -8.824 -9.428 -1.358 1.00 94.94 96 TYR A N 1
ATOM 767 C CA . TYR A 1 96 ? -8.411 -10.831 -1.462 1.00 94.94 96 TYR A CA 1
ATOM 768 C C . TYR A 1 96 ? -7.615 -11.331 -0.242 1.00 94.94 96 TYR A C 1
ATOM 770 O O . TYR A 1 96 ? -7.740 -12.491 0.144 1.00 94.94 96 TYR A O 1
ATOM 778 N N . LEU A 1 97 ? -6.787 -10.475 0.364 1.00 94.31 97 LEU A N 1
ATOM 779 C CA . LEU A 1 97 ? -6.006 -10.813 1.560 1.00 94.31 97 LEU A CA 1
ATOM 780 C C . LEU A 1 97 ? -6.799 -10.699 2.866 1.00 94.31 97 LEU A C 1
ATOM 782 O O . LEU A 1 97 ? -6.328 -11.191 3.890 1.00 94.31 97 LEU A O 1
ATOM 786 N N . HIS A 1 98 ? -7.976 -10.076 2.828 1.00 93.38 98 HIS A N 1
ATOM 787 C CA . HIS A 1 98 ? -8.816 -9.815 3.990 1.00 93.38 98 HIS A CA 1
ATOM 788 C C . HIS A 1 98 ? -10.219 -10.436 3.835 1.00 93.38 98 HIS A C 1
ATOM 790 O O . HIS A 1 98 ? -11.219 -9.707 3.806 1.00 93.38 98 HIS A O 1
ATOM 796 N N . PRO A 1 99 ? -10.323 -11.780 3.742 1.00 92.81 99 PRO A N 1
ATOM 797 C CA . PRO A 1 99 ? -11.600 -12.476 3.572 1.00 92.81 99 PRO A CA 1
ATOM 798 C C . PRO A 1 99 ? -12.544 -12.292 4.769 1.00 92.81 99 PRO A C 1
ATOM 800 O O . PRO A 1 99 ? -13.735 -12.574 4.666 1.00 92.81 99 PRO A O 1
ATOM 803 N N . GLU A 1 100 ? -12.051 -11.796 5.909 1.00 90.00 100 GLU A N 1
ATOM 804 C CA . GLU A 1 100 ? -12.890 -11.406 7.043 1.00 90.00 100 GLU A CA 1
ATOM 805 C C . GLU A 1 100 ? -13.918 -10.312 6.709 1.00 90.00 100 GLU A C 1
ATOM 807 O O . GLU A 1 100 ? -14.844 -10.111 7.491 1.00 90.00 100 GLU A O 1
ATOM 812 N N . TYR A 1 101 ? -13.772 -9.614 5.576 1.00 87.31 101 TYR A N 1
ATOM 813 C CA . TYR A 1 101 ? -14.720 -8.602 5.103 1.00 87.31 101 TYR A CA 1
ATOM 814 C C . TYR A 1 101 ? -15.720 -9.111 4.058 1.00 87.31 101 TYR A C 1
ATOM 816 O O . TYR A 1 101 ? -16.510 -8.306 3.565 1.00 87.31 101 TYR A O 1
ATOM 824 N N . ASP A 1 102 ? -15.712 -10.400 3.704 1.00 78.81 102 ASP A N 1
ATOM 825 C CA . ASP A 1 102 ? -16.587 -10.906 2.638 1.00 78.81 102 ASP A CA 1
ATOM 826 C C . ASP A 1 102 ? -18.089 -10.911 3.010 1.00 78.81 102 ASP A C 1
ATOM 828 O O . ASP A 1 102 ? -18.913 -11.018 2.098 1.00 78.81 102 ASP A O 1
ATOM 832 N N . TYR A 1 103 ? -18.474 -10.755 4.294 1.00 63.47 103 TYR A N 1
ATOM 833 C CA . TYR A 1 103 ? -19.880 -10.748 4.761 1.00 63.47 103 TYR A CA 1
ATOM 834 C C . TYR A 1 103 ? -20.123 -9.917 6.029 1.00 63.47 103 TYR A C 1
ATOM 836 O O . TYR A 1 103 ? -19.486 -10.212 7.066 1.00 63.47 103 TYR A O 1
#

Organism: Photinus pyralis (NCBI:txid7054)

pLDDT: mean 86.48, std 11.42, range [57.59, 96.25]

Sequence (103 aa):
SMIAELSMASGGRYHVHLLVQVKEDGKHPIWADHEAYLKRINETIPKEFQGLATLWTETQMLALYQGIYDLWTRGPDLPVHGVYRGLSMAMQHFAYLHPEYDY

Secondary structure (DSSP, 8-state):
-HHHHHHHHTTT-----EEEEPSSGGG--TTT-HHHHHHHHHHHS-GGGTTTEEEE-HHHHHHHSTT-----TT-TTS-TTSTTTTHHHHHHHHHHH-GGG--

Radius of gyration: 15.55 Å; chains: 1; bounding box: 35×23×43 Å

InterPro domains:
  IPR021822 Protein of unknown function DUF3405 [PF11885] (1-103)
  IPR021822 Protein of unknown function DUF3405 [PTHR36205] (1-103)